Protein AF-A0A0C9SBH4-F1 (afdb_monomer_lite)

Secondary structure (DSSP, 8-state):
--------SS--SSGGGS-TTEEEE-SSSS-EEEEPBPTTSEE----TTSPPPSSPPBPTTEEEEE-SSS-EEEEE-

Sequence (77 aa):
EDYVYWASPGGCSNNGDCDDEQCCASNGSSPSCRPLAQIGQYCSEATNSGGLPEYCPCKEGFTCKNKGDGYNICEAK

Foldseek 3Di:
DPDPPPQDPQADQFQVSEDPQWTFADDPDGTHTDGAAEAFGWDDDPPPPSDHHNHHHHDPQWHFADPPPPITGTDGD

pLDDT: mean 76.15, std 14.38, range [41.72, 90.69]

Radius of gyration: 12.77 Å; chains: 1; bounding box: 31×40×24 Å

St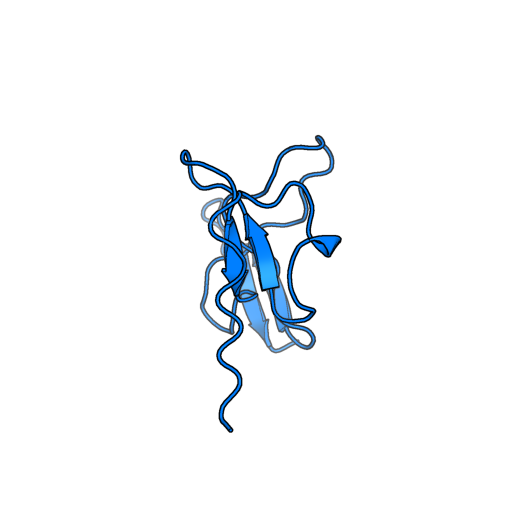ructure (mmCIF, N/CA/C/O backbone):
data_AF-A0A0C9SBH4-F1
#
_entry.id   AF-A0A0C9SBH4-F1
#
loop_
_atom_site.group_PDB
_atom_site.id
_atom_site.type_symbol
_atom_site.label_atom_id
_atom_site.label_alt_id
_atom_site.label_comp_id
_atom_site.label_asym_id
_atom_site.label_entity_id
_atom_site.label_seq_id
_atom_site.pdbx_PDB_ins_code
_atom_site.Cartn_x
_atom_site.Cartn_y
_atom_site.Cartn_z
_atom_site.occupancy
_atom_site.B_iso_or_equiv
_atom_site.auth_seq_id
_atom_site.auth_comp_id
_atom_site.auth_asym_id
_atom_site.auth_atom_id
_atom_site.pdbx_PDB_model_num
ATOM 1 N N . GLU A 1 1 ? 6.133 -27.857 -2.998 1.00 41.72 1 GLU A N 1
ATOM 2 C CA . GLU A 1 1 ? 6.644 -26.737 -3.808 1.00 41.72 1 GLU A CA 1
ATOM 3 C C . GLU A 1 1 ? 5.894 -25.457 -3.441 1.00 41.72 1 GLU A C 1
ATOM 5 O O . GLU A 1 1 ? 4.831 -25.186 -3.981 1.00 41.72 1 GLU A O 1
ATOM 10 N N . ASP A 1 2 ? 6.396 -24.746 -2.431 1.00 41.75 2 ASP A N 1
ATOM 11 C CA . ASP A 1 2 ? 5.891 -23.445 -1.973 1.00 41.75 2 ASP A CA 1
ATOM 12 C C . ASP A 1 2 ? 6.512 -22.368 -2.875 1.00 41.75 2 ASP A C 1
ATOM 14 O O . ASP A 1 2 ? 7.713 -22.102 -2.804 1.00 41.75 2 ASP A O 1
ATOM 18 N N . TYR A 1 3 ? 5.741 -21.860 -3.837 1.00 41.78 3 TYR A N 1
ATOM 19 C CA . TYR A 1 3 ? 6.241 -20.918 -4.838 1.00 41.78 3 TYR A CA 1
ATOM 20 C C . TYR A 1 3 ? 6.230 -19.508 -4.242 1.00 41.78 3 TYR A C 1
ATOM 22 O O . TYR A 1 3 ? 5.284 -18.745 -4.421 1.00 41.78 3 TYR A O 1
ATOM 30 N N . VAL A 1 4 ? 7.276 -19.158 -3.493 1.00 42.84 4 VAL A N 1
ATOM 31 C CA . VAL A 1 4 ? 7.484 -17.778 -3.041 1.00 42.84 4 VAL A CA 1
ATOM 32 C C . VAL A 1 4 ? 7.894 -16.948 -4.259 1.00 42.84 4 VAL A C 1
ATOM 34 O O . VAL A 1 4 ? 9.063 -16.931 -4.644 1.00 42.84 4 VAL A O 1
ATOM 37 N N . TYR A 1 5 ? 6.924 -16.284 -4.894 1.00 46.97 5 TYR A N 1
ATOM 38 C CA . TYR A 1 5 ? 7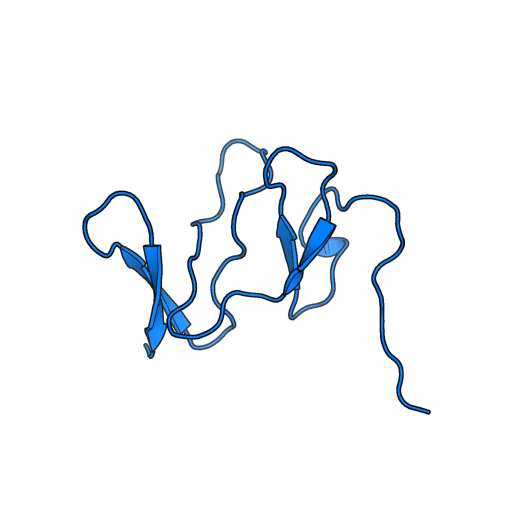.154 -15.287 -5.940 1.00 46.97 5 TYR A CA 1
ATOM 39 C C . TYR A 1 5 ? 7.722 -14.019 -5.293 1.00 46.97 5 TYR A C 1
ATOM 41 O O . TYR A 1 5 ? 7.014 -13.070 -4.962 1.00 46.97 5 TYR A O 1
ATOM 49 N N . TRP A 1 6 ? 9.031 -14.016 -5.057 1.00 47.47 6 TRP A N 1
ATOM 50 C CA . TRP A 1 6 ? 9.759 -12.768 -4.901 1.00 47.47 6 TRP A CA 1
ATOM 51 C C . TRP A 1 6 ? 9.774 -12.132 -6.293 1.00 47.47 6 TRP A C 1
ATOM 53 O O . TRP A 1 6 ? 10.455 -12.614 -7.197 1.00 47.47 6 TRP A O 1
ATOM 63 N N . ALA A 1 7 ? 8.941 -11.111 -6.501 1.00 48.56 7 ALA A N 1
ATOM 64 C CA . ALA A 1 7 ? 8.985 -10.320 -7.721 1.00 48.56 7 ALA A CA 1
ATOM 65 C C . ALA A 1 7 ? 10.449 -9.941 -8.012 1.00 48.56 7 ALA A C 1
ATOM 67 O O . ALA A 1 7 ? 11.209 -9.615 -7.093 1.00 48.56 7 ALA A O 1
ATOM 68 N N . SER A 1 8 ? 10.845 -10.073 -9.280 1.00 47.31 8 SER A N 1
ATOM 69 C CA . SER A 1 8 ? 12.213 -9.854 -9.758 1.00 47.31 8 SER A CA 1
ATOM 70 C C . SER A 1 8 ? 12.837 -8.580 -9.158 1.00 47.31 8 SER A C 1
ATOM 72 O O . SER A 1 8 ? 12.135 -7.593 -8.954 1.00 47.31 8 SER A O 1
ATOM 74 N N . PRO A 1 9 ? 14.166 -8.522 -8.945 1.00 48.91 9 PRO A N 1
ATOM 75 C CA . PRO A 1 9 ? 14.852 -7.363 -8.365 1.00 48.91 9 PRO A CA 1
ATOM 76 C C . PRO A 1 9 ? 14.948 -6.169 -9.342 1.00 48.91 9 PRO A C 1
ATOM 78 O O . PRO A 1 9 ? 15.837 -5.328 -9.225 1.00 48.91 9 PRO A O 1
ATOM 81 N N . GLY A 1 10 ? 14.063 -6.110 -10.338 1.00 53.47 10 GLY A N 1
ATOM 82 C CA . GLY A 1 10 ? 13.923 -5.029 -11.302 1.00 53.47 10 GLY A CA 1
ATOM 83 C C . GLY A 1 10 ? 12.648 -4.277 -10.977 1.00 53.47 10 GLY A C 1
ATOM 84 O O . GLY A 1 10 ? 11.585 -4.880 -10.907 1.00 53.47 10 GLY A O 1
ATOM 85 N N . GLY A 1 11 ? 12.773 -2.983 -10.704 1.00 69.31 11 GLY A N 1
ATOM 86 C CA . GLY A 1 11 ? 11.663 -2.212 -10.181 1.00 69.31 11 GLY A CA 1
ATOM 87 C C . GLY A 1 11 ? 10.433 -2.234 -11.080 1.00 69.31 11 GLY A C 1
ATOM 88 O O . GLY A 1 11 ? 10.535 -2.199 -12.303 1.00 69.31 11 GLY A O 1
ATOM 89 N N . CYS A 1 12 ? 9.266 -2.271 -10.454 1.00 78.00 12 CYS A N 1
ATOM 90 C CA . CYS A 1 12 ? 7.999 -2.274 -11.163 1.00 78.00 12 CYS A CA 1
ATOM 91 C C . CYS A 1 12 ? 7.745 -0.908 -11.826 1.00 78.00 12 CYS A C 1
ATOM 93 O O . CYS A 1 12 ? 8.122 0.141 -11.313 1.00 78.00 12 CYS A O 1
ATOM 95 N N . SER A 1 13 ? 7.096 -0.879 -12.985 1.00 77.94 13 SER A N 1
ATOM 96 C CA . SER A 1 13 ? 6.699 0.399 -13.615 1.00 77.94 13 SER A CA 1
ATOM 97 C C . SER A 1 13 ? 5.207 0.688 -13.475 1.00 77.94 13 SER A C 1
ATOM 99 O O . SER A 1 13 ? 4.772 1.826 -13.619 1.00 77.94 13 SER A O 1
ATOM 101 N N . ASN A 1 14 ? 4.409 -0.346 -13.224 1.00 77.19 14 ASN A N 1
ATOM 102 C CA . ASN A 1 14 ? 2.963 -0.275 -13.079 1.00 77.19 14 ASN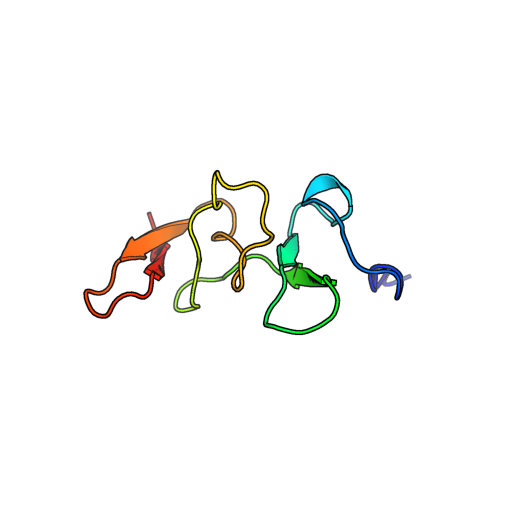 A CA 1
ATOM 103 C C . ASN A 1 14 ? 2.473 -1.497 -12.289 1.00 77.19 14 ASN A C 1
ATOM 105 O O . ASN A 1 14 ? 3.210 -2.468 -12.136 1.00 77.19 14 ASN A O 1
ATOM 109 N N . ASN A 1 15 ? 1.230 -1.463 -11.805 1.00 77.06 15 ASN A N 1
ATOM 110 C CA . ASN A 1 15 ? 0.668 -2.570 -11.023 1.00 77.06 15 ASN A CA 1
ATOM 111 C C . ASN A 1 15 ? 0.594 -3.897 -11.791 1.00 77.06 15 ASN A C 1
ATOM 113 O O . ASN A 1 15 ? 0.655 -4.934 -11.151 1.00 77.06 15 ASN A O 1
ATOM 117 N N . GLY A 1 16 ? 0.500 -3.881 -13.124 1.00 79.06 16 GLY A N 1
ATOM 118 C CA . GLY A 1 16 ? 0.479 -5.099 -13.942 1.00 79.06 16 GLY A CA 1
ATOM 119 C C . GLY A 1 16 ? 1.830 -5.813 -14.045 1.00 79.06 16 GLY A C 1
ATOM 120 O O . GLY A 1 16 ? 1.894 -6.903 -14.599 1.00 79.06 16 GLY A O 1
ATOM 121 N N . ASP A 1 17 ? 2.900 -5.209 -13.524 1.00 81.75 17 ASP A N 1
ATOM 122 C CA . ASP A 1 17 ? 4.195 -5.872 -13.334 1.00 81.75 17 ASP A CA 1
ATOM 123 C C . ASP A 1 17 ? 4.211 -6.745 -12.062 1.00 81.75 17 ASP A C 1
ATOM 125 O O . ASP A 1 17 ? 5.053 -7.628 -11.898 1.00 81.75 17 ASP A O 1
ATOM 129 N N . CYS A 1 18 ? 3.258 -6.498 -11.161 1.00 82.00 18 CYS A N 1
ATOM 130 C CA . CYS A 1 18 ? 3.121 -7.166 -9.880 1.00 82.00 18 CYS A CA 1
ATOM 131 C C . CYS A 1 18 ? 1.975 -8.184 -9.902 1.00 82.00 18 CYS A C 1
ATOM 133 O O . CYS A 1 18 ? 1.116 -8.175 -10.780 1.00 82.00 18 CYS A O 1
ATOM 135 N N . ASP A 1 19 ? 1.979 -9.064 -8.906 1.00 84.25 19 ASP A N 1
ATOM 136 C CA . ASP A 1 19 ? 0.913 -10.043 -8.680 1.00 84.25 19 ASP A CA 1
ATOM 137 C C . ASP A 1 19 ? -0.420 -9.367 -8.305 1.00 84.25 19 ASP A C 1
ATOM 139 O O . ASP A 1 19 ? -0.419 -8.227 -7.840 1.00 84.25 19 ASP A O 1
ATOM 143 N N . ASP A 1 20 ? -1.544 -10.080 -8.424 1.00 80.69 20 ASP A N 1
ATOM 144 C CA . ASP A 1 20 ? -2.896 -9.547 -8.150 1.00 80.69 20 ASP A CA 1
ATOM 145 C C . ASP A 1 20 ? -3.052 -9.020 -6.708 1.00 80.69 20 ASP A C 1
ATOM 147 O O . ASP A 1 20 ? -3.820 -8.100 -6.433 1.00 80.69 20 ASP A O 1
ATOM 151 N N . GLU A 1 21 ? -2.286 -9.578 -5.766 1.00 85.12 21 GLU A N 1
ATOM 152 C CA . GLU A 1 21 ? -2.265 -9.152 -4.361 1.00 85.12 21 GLU A CA 1
ATOM 153 C C . GLU A 1 21 ? -1.182 -8.107 -4.048 1.00 85.12 21 GLU A C 1
ATOM 155 O O . GLU A 1 21 ? -0.908 -7.802 -2.881 1.00 85.12 21 GLU A O 1
ATOM 160 N N . GLN A 1 22 ? -0.549 -7.553 -5.079 1.00 86.38 22 GLN A N 1
ATOM 161 C CA . GLN A 1 22 ? 0.538 -6.594 -4.977 1.00 86.38 22 GLN A CA 1
ATOM 162 C C . GLN A 1 22 ? 0.253 -5.351 -5.823 1.00 86.38 22 GLN A C 1
ATOM 164 O O . GLN A 1 22 ? -0.562 -5.333 -6.739 1.00 86.38 22 GLN A O 1
ATOM 169 N N . CYS A 1 23 ? 0.939 -4.265 -5.500 1.00 84.88 23 C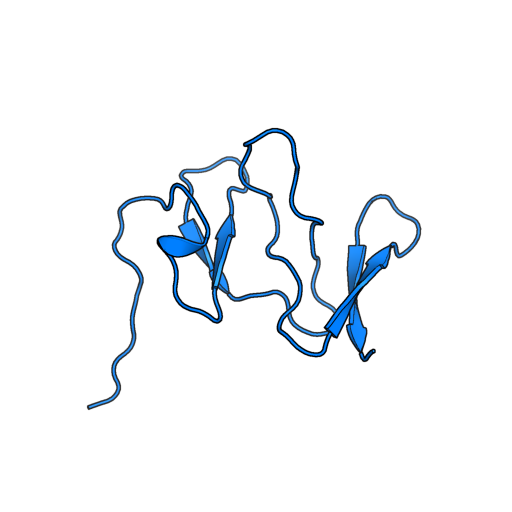YS A N 1
ATOM 170 C CA . CYS A 1 23 ? 0.939 -3.068 -6.312 1.00 84.88 23 CYS A CA 1
ATOM 171 C C . CYS A 1 23 ? 2.362 -2.583 -6.527 1.00 84.88 23 CYS A C 1
ATOM 173 O O . CYS A 1 23 ? 3.270 -2.875 -5.742 1.00 84.88 23 CYS A O 1
ATOM 175 N N . CYS A 1 24 ? 2.531 -1.772 -7.562 1.00 85.00 24 CYS A N 1
ATOM 176 C CA . CYS A 1 24 ? 3.782 -1.092 -7.768 1.00 85.00 24 CYS A CA 1
ATOM 177 C C . CYS A 1 24 ? 3.820 0.198 -6.951 1.00 85.00 24 CYS A C 1
ATOM 179 O O . CYS A 1 24 ? 3.050 1.123 -7.209 1.00 85.00 24 CYS A O 1
ATOM 181 N N . ALA A 1 25 ? 4.721 0.263 -5.973 1.00 84.56 25 ALA A N 1
ATOM 182 C CA . ALA A 1 25 ? 4.862 1.417 -5.099 1.00 84.56 25 ALA A CA 1
ATOM 183 C C . ALA A 1 25 ? 6.321 1.872 -4.991 1.00 84.56 25 ALA A C 1
ATOM 185 O O . ALA A 1 25 ? 7.263 1.086 -5.118 1.00 84.56 25 ALA A O 1
ATOM 186 N N . SER A 1 26 ? 6.502 3.165 -4.736 1.00 82.94 26 SER A N 1
ATOM 187 C CA . SER A 1 26 ? 7.807 3.814 -4.645 1.00 82.94 26 SER A CA 1
ATOM 188 C C . SER A 1 26 ? 7.829 4.797 -3.479 1.00 82.94 26 SER A C 1
ATOM 190 O O . SER A 1 26 ? 7.210 5.854 -3.538 1.00 82.94 26 SER A O 1
ATOM 192 N N . ASN A 1 27 ? 8.568 4.467 -2.419 1.00 72.69 27 ASN A N 1
ATOM 193 C CA . ASN A 1 27 ? 8.782 5.344 -1.263 1.00 72.69 27 ASN A CA 1
ATOM 194 C C . ASN A 1 27 ? 10.215 5.907 -1.300 1.00 72.69 27 ASN A C 1
ATOM 196 O O . ASN A 1 27 ? 11.099 5.461 -0.571 1.00 72.69 27 ASN A O 1
ATOM 200 N N . GLY A 1 28 ? 10.480 6.792 -2.267 1.00 65.12 28 GLY A N 1
ATOM 201 C CA . GLY A 1 28 ? 11.776 7.473 -2.434 1.00 65.12 28 GLY A CA 1
ATOM 202 C C . GLY A 1 28 ? 12.959 6.607 -2.905 1.00 65.12 28 GLY A C 1
ATOM 203 O O . GLY A 1 28 ? 14.064 7.121 -3.047 1.00 65.12 28 GLY A O 1
ATOM 204 N N . SER A 1 29 ? 12.744 5.314 -3.159 1.00 67.62 29 SER A N 1
ATOM 205 C CA . SER A 1 29 ? 13.723 4.365 -3.718 1.00 67.62 29 SER A CA 1
ATOM 206 C C . SER A 1 29 ? 13.241 3.820 -5.063 1.00 67.62 29 SER A C 1
ATOM 208 O O . SER A 1 29 ? 12.182 4.215 -5.543 1.00 67.62 29 SER A O 1
ATOM 210 N N . SER A 1 30 ? 14.000 2.902 -5.672 1.00 78.50 30 SER A N 1
ATOM 211 C CA . SER A 1 30 ? 13.545 2.184 -6.864 1.00 78.50 30 SER A CA 1
ATOM 212 C C . SER A 1 30 ? 12.143 1.600 -6.646 1.00 78.50 30 SER A C 1
ATOM 214 O O . SER A 1 30 ? 11.879 1.053 -5.568 1.00 78.50 30 SER A O 1
ATOM 216 N N . PRO A 1 31 ? 11.262 1.686 -7.654 1.00 82.44 31 PRO A N 1
ATOM 217 C CA . PRO A 1 31 ? 9.950 1.063 -7.597 1.00 82.44 31 PRO A CA 1
ATOM 218 C C . PRO A 1 31 ? 10.044 -0.399 -7.185 1.00 82.44 31 PRO A C 1
ATOM 220 O O . PRO A 1 31 ? 10.965 -1.092 -7.610 1.00 82.44 31 PRO A O 1
ATOM 223 N N . SER A 1 32 ? 9.102 -0.900 -6.399 1.00 84.00 32 SER A N 1
ATOM 224 C CA . SER A 1 32 ? 9.048 -2.331 -6.096 1.00 84.00 32 SER A CA 1
ATOM 225 C C . SER A 1 32 ? 7.615 -2.797 -5.910 1.00 84.00 32 SER A C 1
ATOM 227 O O . SER A 1 32 ? 6.746 -2.035 -5.476 1.00 84.00 32 SER A O 1
ATOM 229 N N . CYS A 1 33 ? 7.375 -4.059 -6.261 1.00 83.50 33 CYS A N 1
ATOM 230 C CA . CYS A 1 33 ? 6.115 -4.704 -5.948 1.00 83.50 33 CYS A CA 1
ATOM 231 C C . CYS A 1 33 ? 6.007 -4.851 -4.436 1.00 83.50 33 CYS A C 1
ATOM 233 O O . CYS A 1 33 ? 6.868 -5.444 -3.783 1.00 83.50 33 CYS A O 1
ATOM 235 N N . ARG A 1 34 ? 4.963 -4.252 -3.876 1.00 84.19 34 ARG A N 1
ATOM 236 C CA . ARG A 1 34 ? 4.647 -4.314 -2.455 1.00 84.19 34 ARG A CA 1
ATOM 237 C C . ARG A 1 34 ? 3.260 -4.928 -2.298 1.00 84.19 34 ARG A C 1
ATOM 239 O O . ARG A 1 34 ? 2.412 -4.723 -3.163 1.00 84.19 34 ARG A O 1
ATOM 246 N N . PRO A 1 35 ? 3.006 -5.673 -1.216 1.00 86.94 35 PRO A N 1
ATOM 247 C CA . PRO A 1 35 ? 1.683 -6.228 -0.963 1.00 86.94 35 PRO A CA 1
ATOM 248 C C . PRO A 1 35 ? 0.634 -5.121 -0.820 1.00 86.94 35 PRO A C 1
ATOM 250 O O . PRO A 1 35 ? 0.927 -4.033 -0.312 1.00 86.94 35 PRO A O 1
ATOM 253 N N . LEU A 1 36 ? -0.596 -5.418 -1.248 1.00 87.56 36 LEU A N 1
ATOM 254 C CA . LEU A 1 36 ? -1.750 -4.549 -1.032 1.00 87.56 36 LEU A CA 1
ATOM 255 C C . LEU A 1 36 ? -1.952 -4.275 0.462 1.00 87.56 36 LEU A C 1
ATOM 257 O O . LEU A 1 36 ? -1.757 -5.148 1.313 1.00 87.56 36 LEU A O 1
ATOM 261 N N . ALA A 1 37 ? -2.374 -3.053 0.779 1.00 88.25 37 ALA A N 1
ATOM 262 C CA . ALA A 1 37 ? -2.547 -2.623 2.155 1.00 88.25 37 ALA A CA 1
ATOM 263 C C . ALA A 1 37 ? -3.698 -3.394 2.827 1.00 88.25 37 ALA A C 1
ATOM 265 O O . ALA A 1 37 ? -4.808 -3.513 2.298 1.00 88.25 37 ALA A O 1
ATOM 266 N N . GLN A 1 38 ? -3.422 -3.942 4.009 1.00 89.81 38 GLN A N 1
ATOM 267 C CA . GLN A 1 38 ? -4.408 -4.647 4.830 1.00 89.81 38 GLN A CA 1
ATOM 268 C C . GLN A 1 38 ? -5.137 -3.686 5.775 1.00 89.81 38 GLN A C 1
ATOM 270 O O . GLN A 1 38 ? -4.718 -2.544 5.952 1.00 89.81 38 GLN A O 1
ATOM 275 N N . ILE A 1 39 ? -6.211 -4.153 6.425 1.00 89.06 39 ILE A N 1
ATOM 276 C CA . ILE A 1 39 ? -6.914 -3.385 7.465 1.00 89.06 39 ILE A CA 1
ATOM 277 C C . ILE A 1 39 ? -5.931 -2.796 8.482 1.00 89.06 39 ILE A C 1
ATOM 279 O O . ILE A 1 39 ? -5.071 -3.495 9.016 1.00 89.06 39 ILE A O 1
ATOM 283 N N . GLY A 1 40 ? -6.082 -1.501 8.757 1.00 86.31 40 GLY A N 1
ATOM 284 C CA . GLY A 1 40 ? -5.226 -0.766 9.686 1.00 86.31 40 GLY A CA 1
ATOM 285 C C . GLY A 1 40 ? -3.890 -0.301 9.098 1.00 86.31 40 GLY A C 1
ATOM 286 O O . GLY A 1 40 ? -3.169 0.425 9.777 1.00 86.31 40 GLY A O 1
ATOM 287 N N . GLN A 1 41 ? -3.560 -0.659 7.852 1.00 88.94 41 GLN A N 1
ATOM 288 C CA . GLN A 1 41 ? -2.372 -0.152 7.165 1.00 88.94 41 GLN A CA 1
ATOM 289 C C . GLN A 1 41 ? -2.655 1.109 6.356 1.00 88.94 41 GLN A C 1
ATOM 291 O O . GLN A 1 41 ? -3.774 1.337 5.892 1.00 88.94 41 GLN A O 1
ATOM 296 N N . TYR A 1 42 ? -1.602 1.902 6.163 1.00 88.38 42 TYR A N 1
ATOM 297 C CA . TYR A 1 42 ? -1.625 3.070 5.296 1.00 88.38 42 TYR A CA 1
ATOM 298 C C . TYR A 1 42 ? -1.880 2.674 3.847 1.00 88.38 42 TYR A C 1
ATOM 300 O O . TYR A 1 42 ? -1.259 1.747 3.326 1.00 88.38 42 TYR A O 1
ATOM 308 N N . CYS A 1 43 ? -2.763 3.421 3.204 1.00 87.69 43 CYS A N 1
ATOM 309 C CA . CYS A 1 43 ? -3.071 3.286 1.794 1.00 87.69 43 CYS A CA 1
ATOM 310 C C . CYS A 1 43 ? -2.972 4.639 1.098 1.00 87.69 43 CYS A C 1
ATOM 312 O O . CYS A 1 43 ? -3.187 5.699 1.695 1.00 87.69 43 CYS A O 1
ATOM 314 N N . SER A 1 44 ? -2.673 4.592 -0.193 1.00 83.69 44 SER A N 1
ATOM 315 C CA . SER A 1 44 ? -2.755 5.751 -1.073 1.00 83.69 44 SER A CA 1
ATOM 316 C C . SER A 1 44 ? -3.788 5.481 -2.153 1.00 83.69 44 SER A C 1
ATOM 318 O O . SER A 1 44 ? -3.887 4.373 -2.683 1.00 83.69 44 SER A O 1
ATOM 320 N N . GLU A 1 45 ? -4.570 6.505 -2.482 1.00 70.94 45 GLU A N 1
ATOM 321 C CA . GLU A 1 45 ? -5.386 6.477 -3.689 1.00 70.94 45 GLU A CA 1
ATOM 322 C C . GLU A 1 45 ? -4.460 6.499 -4.910 1.00 70.94 45 GLU A C 1
ATOM 324 O O . GLU A 1 45 ? -3.400 7.131 -4.879 1.00 70.94 45 GLU A O 1
ATOM 329 N N . ALA A 1 46 ? -4.837 5.789 -5.976 1.00 62.81 46 ALA A N 1
ATOM 330 C CA . ALA A 1 46 ? -4.046 5.743 -7.198 1.00 62.81 46 ALA A CA 1
ATOM 331 C C . ALA A 1 46 ? -3.834 7.171 -7.725 1.00 62.81 46 ALA A C 1
ATOM 333 O O . ALA A 1 46 ? -4.778 7.863 -8.117 1.00 62.81 46 ALA A O 1
ATOM 334 N N . THR A 1 47 ? -2.587 7.636 -7.705 1.00 57.94 47 THR A N 1
ATOM 335 C CA . THR A 1 47 ? -2.242 8.974 -8.171 1.00 57.94 47 THR A CA 1
ATOM 336 C C . THR A 1 47 ? -2.418 9.037 -9.684 1.00 57.94 47 THR A C 1
ATOM 338 O O . THR A 1 47 ? -1.654 8.438 -10.435 1.00 57.94 47 THR A O 1
ATOM 341 N N . ASN A 1 48 ? -3.404 9.811 -10.147 1.00 54.38 48 ASN A N 1
ATOM 342 C CA . ASN A 1 48 ? -3.675 10.030 -11.575 1.00 54.38 48 ASN A CA 1
ATOM 343 C C . ASN A 1 48 ? -2.508 10.706 -12.332 1.00 54.38 48 ASN A C 1
ATOM 345 O O . ASN A 1 48 ? -2.527 10.772 -13.556 1.00 54.38 48 ASN A O 1
ATOM 349 N N . SER A 1 49 ? -1.481 11.195 -11.631 1.00 56.00 49 SER A N 1
ATOM 350 C CA . SER A 1 49 ? -0.341 11.914 -12.219 1.00 56.00 49 SER A CA 1
ATOM 351 C C . SER A 1 49 ? 0.752 11.011 -12.813 1.00 56.00 49 SER A C 1
ATOM 353 O O . SER A 1 49 ? 1.859 11.486 -13.049 1.0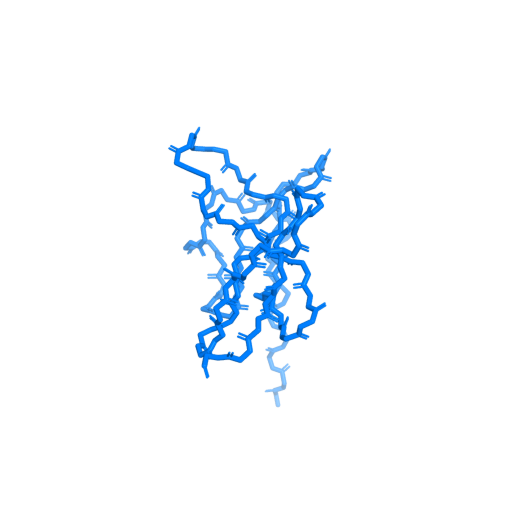0 56.00 49 SER A O 1
ATOM 355 N N . GLY A 1 50 ? 0.489 9.718 -13.030 1.00 57.75 50 GLY A N 1
ATOM 356 C CA . GLY A 1 50 ? 1.448 8.786 -13.647 1.00 57.75 50 GLY A CA 1
ATOM 357 C C . GLY A 1 50 ? 2.678 8.458 -12.788 1.00 57.75 50 GLY A C 1
ATOM 358 O O . GLY A 1 50 ? 3.581 7.769 -13.252 1.00 57.75 50 GLY A O 1
ATOM 359 N N . GLY A 1 51 ? 2.714 8.946 -11.545 1.00 68.75 51 GLY A N 1
ATOM 360 C CA . GLY A 1 51 ? 3.695 8.569 -10.534 1.00 68.75 51 GLY A CA 1
ATOM 361 C C . GLY A 1 51 ? 3.253 7.322 -9.777 1.00 68.75 51 GLY A C 1
ATOM 362 O O . GLY A 1 51 ? 2.057 7.059 -9.639 1.00 68.75 51 GLY A O 1
ATOM 363 N N . LEU A 1 52 ? 4.227 6.565 -9.280 1.00 77.31 52 LEU A N 1
ATOM 364 C CA . LEU A 1 52 ? 3.964 5.431 -8.404 1.00 77.31 52 LEU A CA 1
ATOM 365 C C . LEU A 1 52 ? 3.593 5.926 -7.003 1.00 77.31 52 LEU A C 1
ATOM 367 O O . LEU A 1 52 ? 4.275 6.817 -6.489 1.00 77.31 52 LEU A O 1
ATOM 371 N N . PRO A 1 53 ? 2.557 5.356 -6.371 1.00 82.00 53 PRO A N 1
ATOM 372 C CA . PRO A 1 53 ? 2.180 5.738 -5.021 1.00 82.00 53 PRO A CA 1
ATOM 373 C C . PRO A 1 53 ? 3.231 5.280 -4.001 1.00 82.00 53 PRO A C 1
ATOM 375 O O . PRO A 1 53 ? 3.927 4.284 -4.199 1.00 82.00 53 PRO A O 1
ATOM 378 N N . GLU A 1 54 ? 3.326 5.975 -2.868 1.00 82.69 54 GLU A N 1
ATOM 379 C CA . GLU A 1 54 ? 4.198 5.561 -1.757 1.00 82.69 54 GLU A CA 1
ATOM 380 C C . GLU A 1 54 ? 3.662 4.313 -1.032 1.00 82.69 54 GLU A C 1
ATOM 382 O O . GLU A 1 54 ? 4.438 3.475 -0.552 1.00 82.69 54 GLU A O 1
ATOM 387 N N . TYR A 1 55 ? 2.332 4.176 -0.987 1.00 85.44 55 TYR A N 1
ATOM 388 C CA . TYR A 1 55 ? 1.612 3.072 -0.357 1.00 85.44 55 TYR A CA 1
ATOM 389 C C . TYR A 1 55 ? 0.673 2.397 -1.348 1.00 85.44 55 TYR A C 1
ATOM 391 O O . TYR A 1 55 ? 0.038 3.050 -2.174 1.00 85.44 55 TYR A O 1
ATOM 399 N N . CYS A 1 56 ? 0.544 1.079 -1.232 1.00 86.44 56 CYS A N 1
ATOM 400 C CA . CYS A 1 56 ? -0.394 0.346 -2.061 1.00 86.44 56 CYS A CA 1
ATOM 401 C C . CYS A 1 56 ? -1.852 0.657 -1.715 1.00 86.44 56 CYS A C 1
ATOM 403 O O . CYS A 1 56 ? -2.159 1.006 -0.569 1.00 86.44 56 CYS A O 1
ATOM 405 N N . PRO A 1 57 ? -2.767 0.513 -2.689 1.00 87.25 57 PRO A N 1
ATOM 406 C CA . PRO A 1 57 ? -4.186 0.540 -2.397 1.00 87.25 57 PRO A CA 1
ATOM 407 C C . PRO A 1 57 ? -4.556 -0.632 -1.486 1.00 87.25 57 PRO A C 1
ATOM 409 O O . PRO A 1 57 ? -3.798 -1.591 -1.305 1.00 87.25 57 PRO A O 1
ATOM 412 N N . CYS A 1 58 ? -5.738 -0.536 -0.892 1.00 88.88 58 CYS A N 1
ATOM 413 C CA . CYS A 1 58 ? -6.236 -1.587 -0.027 1.00 88.88 58 CYS A CA 1
ATOM 414 C C . CYS A 1 58 ? -6.508 -2.871 -0.799 1.00 88.88 58 CYS A C 1
ATOM 416 O O . CYS A 1 58 ? -6.954 -2.828 -1.947 1.00 88.88 58 CYS A O 1
ATOM 418 N N . LYS A 1 59 ? -6.288 -4.009 -0.137 1.00 88.06 59 LYS A N 1
ATOM 419 C CA . LYS A 1 59 ? -6.688 -5.310 -0.669 1.00 88.06 59 LYS A CA 1
ATOM 420 C C . LYS A 1 59 ? -8.189 -5.326 -0.966 1.00 88.06 59 LYS A C 1
ATOM 422 O O . LYS A 1 59 ? -8.980 -4.672 -0.280 1.00 88.06 59 LYS A O 1
ATOM 427 N N . GLU A 1 60 ? -8.564 -6.079 -1.996 1.00 81.69 60 GLU A N 1
ATOM 428 C CA . GLU A 1 60 ? -9.952 -6.230 -2.414 1.00 81.69 60 GLU A CA 1
ATOM 429 C C . GLU A 1 60 ? -10.842 -6.646 -1.226 1.00 81.69 60 GLU A C 1
ATOM 431 O O . GLU A 1 60 ? -10.523 -7.572 -0.479 1.00 81.69 60 GLU A O 1
ATOM 436 N N . GLY A 1 61 ? -11.931 -5.901 -1.013 1.00 82.69 61 GLY A N 1
ATOM 437 C CA . GLY A 1 61 ? -12.810 -6.040 0.157 1.00 82.69 61 GLY A CA 1
ATOM 438 C C . GLY A 1 61 ? -12.611 -4.983 1.250 1.00 82.69 61 GLY A C 1
ATOM 439 O O . GLY A 1 61 ? -13.457 -4.861 2.137 1.00 82.69 61 GLY A O 1
ATOM 440 N N . PHE A 1 62 ? -11.560 -4.167 1.165 1.00 88.75 62 PHE A N 1
ATOM 441 C CA . PHE A 1 62 ? -11.329 -3.038 2.066 1.00 88.75 62 PHE A CA 1
ATOM 442 C C . PHE A 1 62 ? -11.433 -1.706 1.323 1.00 88.75 62 PHE A C 1
ATOM 444 O O . PHE A 1 62 ? -11.188 -1.619 0.121 1.00 88.75 62 PHE A O 1
ATOM 451 N N . THR A 1 63 ? -11.786 -0.649 2.049 1.00 88.25 63 THR A N 1
ATOM 452 C CA . THR A 1 63 ? -11.884 0.704 1.506 1.00 88.25 63 THR A CA 1
ATOM 453 C C . THR A 1 63 ? -10.808 1.585 2.128 1.00 88.25 63 THR A C 1
ATOM 455 O O . THR A 1 63 ? -10.619 1.599 3.344 1.00 88.25 63 THR A O 1
ATOM 458 N N . CYS A 1 64 ? -10.102 2.337 1.287 1.00 87.44 64 CYS A N 1
ATOM 459 C CA . CYS A 1 64 ? -9.126 3.319 1.738 1.00 87.44 64 CYS A CA 1
ATOM 460 C C . CYS A 1 64 ? -9.879 4.544 2.276 1.00 87.44 64 CYS A C 1
ATOM 462 O O . CYS A 1 64 ? -10.519 5.256 1.502 1.00 87.44 64 CYS A O 1
ATOM 464 N N . LYS A 1 65 ? -9.877 4.760 3.598 1.00 88.31 65 LYS A N 1
ATOM 465 C CA . LYS A 1 65 ? -10.533 5.911 4.240 1.00 88.31 65 LYS A CA 1
ATOM 466 C C . LYS A 1 65 ? -9.520 6.905 4.772 1.00 88.31 65 LYS A C 1
ATOM 468 O O . LYS A 1 65 ? -8.569 6.538 5.460 1.00 88.31 65 LYS A O 1
ATOM 473 N N . ASN A 1 66 ? -9.784 8.183 4.527 1.00 87.44 66 ASN A N 1
ATOM 474 C CA . ASN A 1 66 ? -9.017 9.263 5.124 1.00 87.44 66 ASN A CA 1
ATOM 475 C C . ASN A 1 66 ? -9.275 9.335 6.634 1.00 87.44 66 ASN A C 1
ATOM 477 O O . ASN A 1 66 ? -10.428 9.404 7.067 1.00 87.44 66 ASN A O 1
ATOM 481 N N . LYS A 1 67 ? -8.205 9.321 7.434 1.00 84.50 67 LYS A N 1
ATOM 482 C CA . LYS A 1 67 ? -8.292 9.386 8.902 1.00 84.50 67 LYS A CA 1
ATOM 483 C C . LYS A 1 67 ? -8.141 10.797 9.476 1.00 84.50 67 LYS A C 1
ATOM 485 O O . LYS A 1 67 ? -8.203 10.950 10.690 1.00 84.50 67 LYS A O 1
ATOM 490 N N . GLY A 1 68 ? -8.026 11.821 8.631 1.00 70.88 68 GLY A N 1
ATOM 491 C CA . GLY A 1 68 ? -8.047 13.227 9.046 1.00 70.88 68 GLY A CA 1
ATOM 492 C C . GLY A 1 68 ? -6.680 13.892 9.226 1.00 70.88 68 GLY A C 1
ATOM 493 O O . GLY A 1 68 ? -6.643 15.062 9.580 1.00 70.88 68 GLY A O 1
ATOM 494 N N . ASP A 1 69 ? -5.577 13.200 8.929 1.00 76.06 69 ASP A N 1
ATOM 495 C CA . ASP A 1 69 ? -4.206 13.705 9.150 1.00 76.06 69 ASP A CA 1
ATOM 496 C C . ASP A 1 69 ? -3.365 13.721 7.853 1.00 76.06 69 ASP A C 1
ATOM 498 O O . ASP A 1 69 ? -2.143 13.617 7.857 1.00 76.06 69 ASP A O 1
ATOM 502 N N . GLY A 1 70 ? -4.029 13.771 6.693 1.00 77.25 70 GLY A N 1
ATOM 503 C CA . GLY A 1 70 ? -3.351 13.699 5.391 1.00 77.25 70 GLY A CA 1
ATOM 504 C C . GLY A 1 70 ? -2.891 12.292 4.988 1.00 77.25 70 GLY A C 1
ATOM 505 O O . GLY A 1 70 ? -2.272 12.135 3.941 1.00 77.25 70 GLY A O 1
ATOM 506 N N . TYR A 1 71 ? -3.240 11.265 5.766 1.00 81.38 71 TYR A N 1
ATOM 507 C CA . TYR A 1 71 ? -3.061 9.863 5.400 1.00 81.38 71 TYR A CA 1
ATOM 508 C C . TYR A 1 71 ? -4.397 9.117 5.346 1.00 81.38 71 TYR A C 1
ATOM 510 O O . TYR A 1 71 ? -5.376 9.463 6.021 1.00 81.38 71 TYR A O 1
ATOM 518 N N . ASN A 1 72 ? -4.422 8.055 4.545 1.00 89.31 72 ASN A N 1
ATOM 519 C CA . ASN A 1 72 ? -5.552 7.146 4.452 1.00 89.31 72 ASN A CA 1
ATOM 520 C C . ASN A 1 72 ? -5.161 5.783 5.021 1.00 89.31 72 ASN A C 1
ATOM 522 O O . ASN A 1 72 ? -4.007 5.370 4.918 1.00 89.31 72 ASN A O 1
ATOM 526 N N . ILE A 1 73 ? -6.121 5.095 5.628 1.00 90.06 73 ILE A N 1
ATOM 527 C CA . ILE A 1 73 ? -5.952 3.748 6.167 1.00 90.06 73 ILE A CA 1
ATOM 528 C C . ILE A 1 73 ? -7.029 2.838 5.591 1.00 90.06 73 ILE A C 1
ATOM 530 O O . ILE A 1 73 ? -8.168 3.258 5.380 1.00 90.06 73 ILE A O 1
ATOM 534 N N . CYS A 1 74 ? -6.674 1.580 5.351 1.00 90.69 74 CYS A N 1
ATOM 535 C CA . CYS A 1 74 ? -7.635 0.573 4.935 1.00 90.69 74 CYS A CA 1
ATOM 536 C C . CYS A 1 74 ? -8.571 0.191 6.073 1.00 90.69 74 CYS A C 1
ATOM 538 O O . CYS A 1 74 ? -8.139 -0.242 7.144 1.00 90.69 74 CYS A O 1
ATOM 540 N N . GLU A 1 75 ? -9.865 0.293 5.806 1.00 88.56 75 GLU A N 1
ATOM 541 C CA . GLU A 1 75 ? -10.928 -0.124 6.708 1.00 88.56 75 GLU A CA 1
ATOM 542 C C . GLU A 1 75 ? -11.809 -1.177 6.039 1.00 88.56 75 GLU A C 1
ATOM 544 O O . GLU A 1 75 ? -11.938 -1.213 4.813 1.00 88.56 75 GLU A O 1
ATOM 549 N N . ALA A 1 76 ? -12.424 -2.040 6.850 1.00 84.62 76 ALA A N 1
ATOM 550 C CA . ALA A 1 76 ? -13.471 -2.927 6.362 1.00 84.62 76 ALA A CA 1
ATOM 551 C C . ALA A 1 76 ? -14.604 -2.091 5.752 1.00 84.62 76 ALA A C 1
ATOM 553 O O . ALA A 1 76 ? -14.964 -1.042 6.297 1.00 84.62 76 ALA A O 1
ATOM 554 N N . LYS A 1 77 ? -15.111 -2.545 4.606 1.00 67.56 77 LYS A N 1
ATOM 555 C CA . LYS A 1 77 ? -16.256 -1.928 3.941 1.00 67.56 77 LYS A CA 1
ATOM 556 C C . LYS A 1 77 ? -17.527 -2.047 4.780 1.00 67.56 77 LYS A C 1
ATOM 558 O O . LYS A 1 7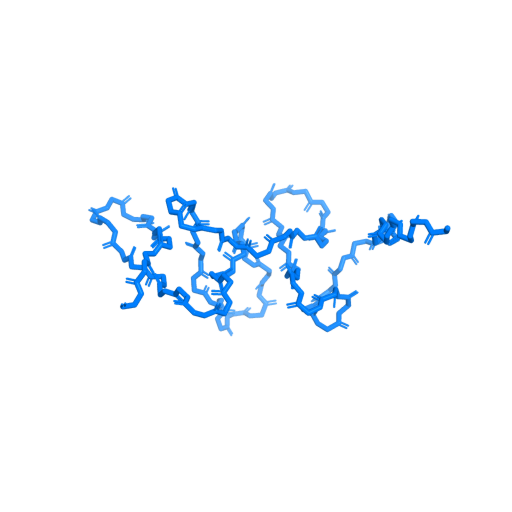7 ? -17.715 -3.112 5.408 1.00 67.56 77 LYS A O 1
#

Organism: Amblyomma americanum (NCBI:txid6943)